Protein AF-A0A2N3HJ67-F1 (afdb_monomer)

Sequence (75 aa):
MGKAINNIAAQDAIILLLVWDPKWRAFLPSGASRKEIEMCFPNWAITHVEPAADKPEAIYKILKANEQWYRLCRK

Radius of gyration: 13.82 Å; Cα contacts (8 Å, |Δi|>4): 114; chains: 1; bounding box: 30×23×36 Å

Secondary structure (DSSP, 8-state):
-HHHHHTTPPTT-EEEEEEE-S---TTS-----HHHHHHH-TTEEEEEEEES-SS--HHHHHTT--EEEEEEEE-

pLDDT: mean 86.8, std 10.07, range [64.88, 97.69]

Nearest PDB structures (foldseek):
  2h11-assembly2_B  TM=6.231E-01  e=1.792E-01  Homo sapiens
  3bgd-assembly2_B  TM=5.895E-01  e=3.770E-01  unclassified
  2xvm-assembly2_B  TM=5.152E-01  e=7.454E-01  Escherichia coli
  7nhn-assembly1_g  TM=3.527E-01  e=3.100E+00  Listeria monocytogenes EGD-e
  7p7r-assembly1_g  TM=3.060E-01  e=9.458E+00  Enterococcus faecalis V583

Foldseek 3Di:
DQVVVVVPDDAFDKDKDWFFDQDDQPPDDRTDDPVRVCVSNVQKDFPDKAFPDPDDDPVCVVSVGRIIITMITGD

Mean predicted aligned error: 5.03 Å

Solvent-accessible surface area (backbone atoms only — not comparable to full-atom values): 4458 Å² total; per-residue (Å²): 110,39,71,64,50,61,75,73,51,59,80,68,35,76,46,82,42,82,39,32,57,66,46,96,50,86,93,49,82,61,34,53,47,71,67,56,48,45,70,46,29,75,61,40,43,80,77,45,77,44,70,69,56,97,72,71,53,76,67,34,65,75,67,65,60,55,40,27,38,35,36,31,33,34,103

Organism: NCBI:txid1909700

Structure (mmCIF, N/CA/C/O backbone):
data_AF-A0A2N3HJ67-F1
#
_entry.id   AF-A0A2N3HJ67-F1
#
loop_
_atom_site.group_PDB
_atom_site.id
_atom_site.type_symbol
_atom_site.label_atom_id
_atom_site.label_alt_id
_atom_site.label_comp_id
_atom_site.label_asym_id
_atom_site.label_entity_id
_atom_site.label_seq_id
_atom_site.pdbx_PDB_ins_code
_atom_site.Cartn_x
_atom_site.Cartn_y
_atom_site.Cartn_z
_atom_site.occupancy
_atom_site.B_iso_or_equiv
_atom_site.auth_seq_id
_atom_site.auth_comp_id
_atom_site.auth_asym_id
_atom_site.auth_atom_id
_atom_site.pdbx_PDB_model_num
ATOM 1 N N . MET A 1 1 ? -1.648 13.10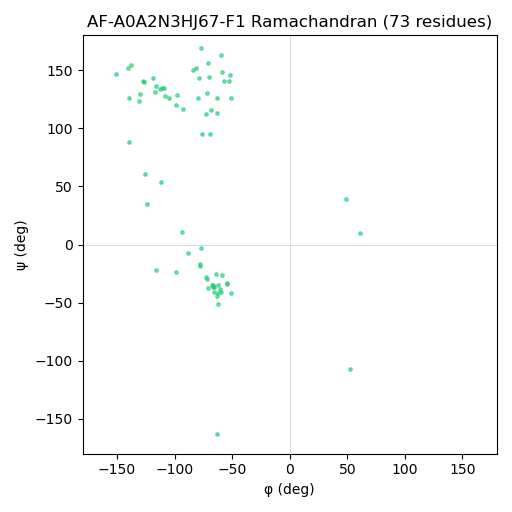2 4.078 1.00 64.88 1 MET A N 1
ATOM 2 C CA . MET A 1 1 ? -2.963 12.731 3.498 1.00 64.88 1 MET A CA 1
ATOM 3 C C . MET A 1 1 ? -3.768 11.769 4.370 1.00 64.88 1 MET A C 1
ATOM 5 O O . MET A 1 1 ? -4.920 12.091 4.627 1.00 64.88 1 MET A O 1
ATOM 9 N N . GLY A 1 2 ? -3.216 10.657 4.881 1.00 76.38 2 GLY A N 1
ATOM 10 C CA . GLY A 1 2 ? -4.014 9.652 5.613 1.00 76.38 2 GLY A CA 1
ATOM 11 C C . GLY A 1 2 ? -4.826 10.185 6.803 1.00 76.38 2 GLY A C 1
ATOM 12 O O . GLY A 1 2 ? -5.960 9.767 6.996 1.00 76.38 2 GLY A O 1
ATOM 13 N N . LYS A 1 3 ? -4.326 11.195 7.532 1.00 82.50 3 LYS A N 1
ATOM 14 C CA . LYS A 1 3 ? -5.076 11.842 8.629 1.00 82.50 3 LYS A CA 1
ATOM 15 C C . LYS A 1 3 ? -6.394 12.489 8.178 1.00 82.50 3 LYS A C 1
ATOM 17 O O . LYS A 1 3 ? -7.371 12.407 8.906 1.00 82.50 3 LYS A O 1
ATOM 22 N N . ALA A 1 4 ? -6.441 13.111 6.999 1.00 87.62 4 ALA A N 1
ATOM 23 C CA . ALA A 1 4 ? -7.679 13.706 6.487 1.00 87.62 4 ALA A CA 1
ATOM 24 C C . ALA A 1 4 ? -8.686 12.622 6.075 1.00 87.62 4 ALA A C 1
ATOM 26 O O . ALA A 1 4 ? -9.873 12.747 6.350 1.00 87.62 4 ALA A O 1
ATOM 27 N N . ILE A 1 5 ? -8.197 11.523 5.492 1.00 90.31 5 ILE A N 1
ATOM 28 C CA . ILE A 1 5 ? -9.038 10.386 5.099 1.00 90.31 5 ILE A CA 1
ATOM 29 C C . ILE A 1 5 ? -9.615 9.681 6.341 1.00 90.31 5 ILE A C 1
ATOM 31 O O . ILE A 1 5 ? -10.781 9.295 6.344 1.00 90.31 5 ILE A O 1
ATOM 35 N N . ASN A 1 6 ? -8.864 9.625 7.449 1.00 89.88 6 ASN A N 1
ATOM 36 C CA . ASN A 1 6 ? -9.370 9.138 8.740 1.00 89.88 6 ASN A CA 1
ATOM 37 C C . ASN A 1 6 ? -10.570 9.935 9.275 1.00 89.88 6 ASN A C 1
ATOM 39 O O . ASN A 1 6 ? -11.357 9.400 10.053 1.00 89.88 6 ASN A O 1
ATOM 43 N N . ASN A 1 7 ? -10.715 11.207 8.905 1.00 90.25 7 ASN A N 1
ATOM 44 C CA . ASN A 1 7 ? -11.817 12.025 9.410 1.00 90.25 7 ASN A CA 1
ATOM 45 C C . ASN A 1 7 ? -13.142 11.727 8.695 1.00 90.25 7 ASN A C 1
ATOM 47 O O . ASN A 1 7 ? -14.192 12.073 9.221 1.00 90.25 7 ASN A O 1
ATOM 51 N N . ILE A 1 8 ? -13.092 11.108 7.510 1.00 92.50 8 ILE A N 1
ATOM 52 C CA . ILE A 1 8 ? -14.271 10.876 6.659 1.00 92.50 8 ILE A CA 1
ATOM 53 C C . ILE A 1 8 ? -14.592 9.394 6.452 1.00 92.50 8 ILE A C 1
ATOM 55 O O . ILE A 1 8 ? -15.720 9.054 6.113 1.00 92.50 8 ILE A O 1
ATOM 59 N N . ALA A 1 9 ? -13.616 8.504 6.630 1.00 94.69 9 ALA A N 1
ATOM 60 C CA . ALA A 1 9 ? -13.822 7.073 6.470 1.00 94.69 9 ALA A CA 1
ATOM 61 C C . ALA A 1 9 ? -14.504 6.471 7.709 1.00 94.69 9 ALA A C 1
ATOM 63 O O . ALA A 1 9 ? -14.189 6.849 8.833 1.00 94.69 9 ALA A O 1
ATOM 64 N N . ALA A 1 10 ? -15.390 5.496 7.533 1.00 94.19 10 ALA A N 1
ATOM 65 C CA . ALA A 1 10 ? -15.857 4.671 8.645 1.00 94.19 10 ALA A CA 1
ATOM 66 C C . ALA A 1 10 ? -14.802 3.617 9.023 1.00 94.19 10 ALA A C 1
ATOM 68 O O . ALA A 1 10 ? -13.838 3.398 8.286 1.00 94.19 10 ALA A O 1
ATOM 69 N N . GLN A 1 11 ? -15.005 2.960 10.163 1.00 93.38 11 GLN A N 1
ATOM 70 C CA . GLN A 1 11 ? -14.323 1.710 10.501 1.00 93.38 11 GLN A CA 1
ATOM 71 C C . GLN A 1 11 ? 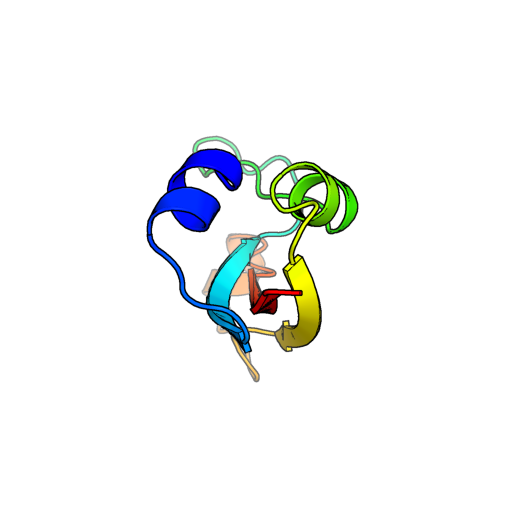-14.481 0.687 9.359 1.00 93.38 11 GLN A C 1
ATOM 73 O O . GLN A 1 11 ? -15.503 0.704 8.674 1.00 93.38 11 GLN A O 1
ATOM 78 N N . ASP A 1 12 ? -13.467 -0.149 9.115 1.00 93.94 12 ASP A N 1
ATOM 79 C CA . ASP A 1 12 ? -13.445 -1.171 8.050 1.00 93.94 12 ASP A CA 1
ATOM 80 C C . ASP A 1 12 ? -13.566 -0.633 6.609 1.00 93.94 12 ASP A C 1
ATOM 82 O O . ASP A 1 12 ? -13.705 -1.395 5.646 1.00 93.94 12 ASP A O 1
ATOM 86 N N . ALA A 1 13 ? -13.478 0.689 6.427 1.00 97.00 13 ALA A N 1
ATOM 87 C CA . ALA A 1 13 ? -13.427 1.292 5.105 1.00 97.00 13 ALA A CA 1
ATOM 88 C C . ALA A 1 13 ? -12.230 0.765 4.305 1.00 97.00 13 ALA A C 1
ATOM 90 O O . ALA A 1 13 ? -11.161 0.484 4.853 1.00 97.00 13 ALA A O 1
ATOM 91 N N . ILE A 1 14 ? -12.407 0.692 2.985 1.00 97.25 14 ILE A N 1
ATOM 92 C CA . ILE A 1 14 ? -11.386 0.226 2.049 1.00 97.25 14 ILE A CA 1
ATOM 93 C C . ILE A 1 14 ? -10.881 1.388 1.198 1.00 97.25 14 ILE A C 1
ATOM 95 O O . ILE A 1 14 ? -11.669 2.160 0.653 1.00 97.25 14 ILE A O 1
ATOM 99 N N . ILE A 1 15 ? -9.561 1.471 1.041 1.00 95.69 15 ILE A N 1
ATOM 100 C CA . ILE A 1 15 ? -8.899 2.317 0.045 1.00 95.69 15 ILE A CA 1
ATOM 101 C C . ILE A 1 15 ? -8.144 1.412 -0.926 1.00 95.69 15 ILE A C 1
ATOM 103 O O . ILE A 1 15 ? -7.440 0.491 -0.506 1.00 95.69 15 ILE A O 1
ATOM 107 N N . LEU A 1 16 ? -8.259 1.718 -2.217 1.00 96.44 16 LEU A N 1
ATOM 108 C CA . LEU A 1 16 ? -7.396 1.180 -3.262 1.00 96.44 16 LEU A CA 1
ATOM 109 C C . LEU A 1 16 ? -6.411 2.268 -3.697 1.00 96.44 16 LEU A C 1
ATOM 111 O O . LEU A 1 16 ? -6.823 3.377 -4.034 1.00 96.44 16 LEU A O 1
ATOM 115 N N . LEU A 1 17 ? -5.116 1.960 -3.671 1.00 94.44 17 LEU A N 1
ATOM 116 C CA . LEU A 1 17 ? -4.055 2.850 -4.145 1.00 94.44 17 LEU A CA 1
ATOM 117 C C . LEU A 1 17 ? -3.339 2.200 -5.323 1.00 94.44 17 LEU A C 1
ATOM 119 O O . LEU A 1 17 ? -2.904 1.058 -5.208 1.00 94.44 17 LEU A O 1
ATOM 123 N N . LEU A 1 18 ? -3.163 2.945 -6.411 1.00 92.75 18 LEU A N 1
ATOM 124 C CA . LEU A 1 18 ? -2.236 2.581 -7.478 1.00 92.75 18 LEU A CA 1
ATOM 125 C C . LEU A 1 18 ? -0.893 3.254 -7.198 1.00 92.75 18 LEU A C 1
ATOM 127 O O . LEU A 1 18 ? -0.820 4.484 -7.153 1.00 92.75 18 LEU A O 1
ATOM 131 N N . VAL A 1 19 ? 0.155 2.465 -6.975 1.00 92.06 19 VAL A N 1
ATOM 132 C CA . VAL A 1 19 ? 1.452 2.978 -6.522 1.00 92.06 19 VAL A CA 1
ATOM 133 C C . VAL A 1 19 ? 2.575 2.434 -7.383 1.00 92.06 19 VAL A C 1
ATOM 135 O O . VAL A 1 19 ? 2.693 1.230 -7.560 1.00 92.06 19 VAL A O 1
ATOM 138 N N . TRP A 1 20 ? 3.435 3.316 -7.882 1.00 89.12 20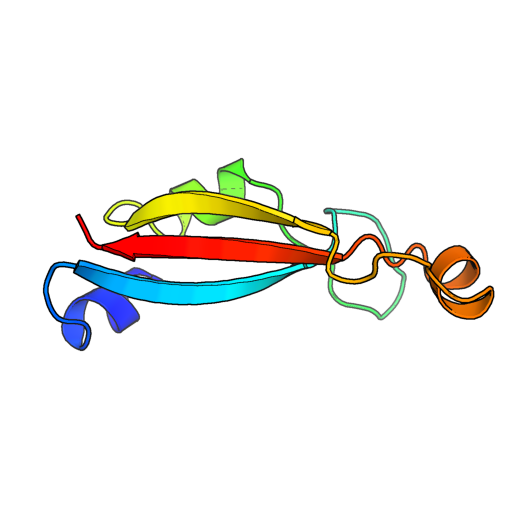 TRP A N 1
ATOM 139 C CA . TRP A 1 20 ? 4.666 2.929 -8.568 1.00 89.12 20 TRP A CA 1
ATOM 140 C C . TRP A 1 20 ? 5.807 2.666 -7.583 1.00 89.12 20 TRP A C 1
ATOM 142 O O . TRP A 1 20 ? 5.891 3.325 -6.547 1.00 89.12 20 TRP A O 1
ATOM 152 N N . ASP A 1 21 ? 6.734 1.774 -7.948 1.00 84.31 21 ASP A N 1
ATOM 153 C CA . ASP A 1 21 ? 8.004 1.629 -7.226 1.00 84.31 21 ASP A CA 1
ATOM 154 C C . ASP A 1 21 ? 8.731 2.987 -7.094 1.00 84.31 21 ASP A C 1
ATOM 156 O O . ASP A 1 21 ? 8.793 3.755 -8.068 1.00 84.31 21 ASP A O 1
ATOM 160 N N . PRO A 1 22 ? 9.363 3.271 -5.941 1.00 81.75 22 PRO A N 1
ATOM 161 C CA . PRO A 1 22 ? 10.175 4.467 -5.755 1.00 81.75 22 PRO A CA 1
ATOM 162 C C . PRO A 1 22 ? 11.451 4.355 -6.601 1.00 81.75 22 PRO A C 1
ATOM 164 O O . PRO A 1 22 ? 12.439 3.726 -6.223 1.00 81.75 22 PRO A O 1
ATOM 167 N N . LYS A 1 23 ? 11.413 4.935 -7.802 1.00 78.88 23 LYS A N 1
ATOM 168 C CA . LYS A 1 23 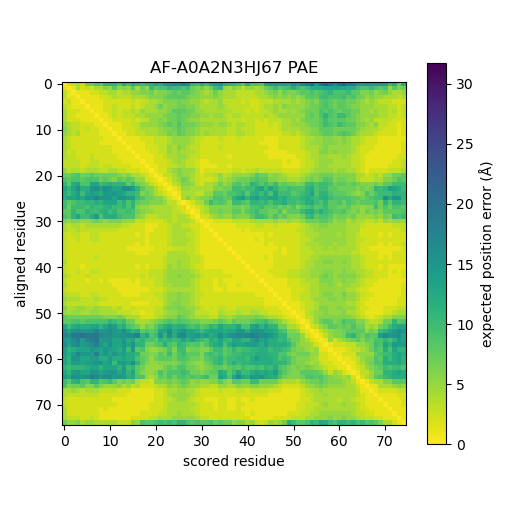? 12.523 4.974 -8.762 1.00 78.88 23 LYS A CA 1
ATOM 169 C C . LYS A 1 23 ? 12.613 6.361 -9.380 1.00 78.88 23 LYS A C 1
ATOM 171 O O . LYS A 1 23 ? 11.615 7.070 -9.490 1.00 78.88 23 LYS A O 1
ATOM 176 N N . TRP A 1 24 ? 13.806 6.727 -9.841 1.00 71.75 24 TRP A N 1
ATOM 177 C CA . TRP A 1 24 ? 13.970 7.922 -10.663 1.00 71.75 24 TRP A CA 1
ATOM 178 C C . TRP A 1 24 ? 13.292 7.704 -12.023 1.00 71.75 24 TRP A C 1
ATOM 180 O O . TRP A 1 24 ? 13.687 6.816 -12.784 1.00 71.75 24 TRP A O 1
ATOM 190 N N . ARG A 1 25 ? 12.249 8.493 -12.310 1.00 73.81 25 ARG A N 1
ATOM 191 C CA . ARG A 1 25 ? 11.444 8.419 -13.543 1.00 73.81 25 ARG A CA 1
ATOM 192 C C . ARG A 1 25 ? 11.397 9.763 -14.284 1.00 73.81 25 ARG A C 1
ATOM 194 O O . ARG A 1 25 ? 10.388 10.105 -14.894 1.00 73.81 25 ARG A O 1
ATOM 201 N N . ALA A 1 26 ? 12.500 10.512 -14.240 1.00 78.00 26 ALA A N 1
ATOM 202 C CA . ALA A 1 26 ? 12.631 11.843 -14.835 1.00 78.00 26 ALA A CA 1
ATOM 203 C C . ALA A 1 26 ? 11.503 12.804 -14.397 1.00 78.00 26 ALA A C 1
ATOM 205 O O . ALA A 1 26 ? 11.509 13.249 -13.255 1.00 78.00 26 ALA A O 1
ATOM 206 N N . PHE A 1 27 ? 10.553 13.116 -15.285 1.00 76.62 27 PHE A N 1
ATOM 207 C CA . PHE A 1 27 ? 9.419 14.015 -15.029 1.00 76.62 27 PHE A CA 1
ATOM 208 C C . PHE A 1 27 ? 8.181 13.309 -14.450 1.00 76.62 27 PHE A C 1
ATOM 210 O O . PHE A 1 27 ? 7.203 13.970 -14.105 1.00 76.62 27 PHE A O 1
ATOM 217 N N . LEU A 1 28 ? 8.186 11.976 -14.374 1.00 75.69 28 LEU A N 1
ATOM 218 C CA . LEU A 1 28 ? 7.080 11.218 -13.795 1.00 75.69 28 LEU A CA 1
ATOM 219 C C . LEU A 1 28 ? 7.190 11.188 -12.265 1.00 75.69 28 LEU A C 1
ATOM 221 O O . LEU A 1 28 ? 8.307 11.207 -11.738 1.00 75.69 28 LEU A O 1
ATOM 225 N N . PRO A 1 29 ? 6.057 11.076 -11.543 1.00 73.75 29 PRO A N 1
ATOM 226 C CA . PRO A 1 29 ? 6.065 10.960 -10.093 1.00 73.75 29 PRO A CA 1
ATOM 227 C C . PRO A 1 29 ? 7.010 9.851 -9.621 1.00 73.75 29 PRO A C 1
ATOM 229 O O . PRO A 1 29 ? 6.905 8.695 -10.049 1.00 73.75 29 PRO A O 1
ATOM 232 N N . SER A 1 30 ? 7.930 10.207 -8.721 1.00 78.62 30 SER A N 1
ATOM 233 C CA . SER A 1 30 ? 8.642 9.230 -7.908 1.00 78.62 30 SER A CA 1
ATOM 234 C C . SER A 1 30 ? 7.583 8.546 -7.054 1.00 78.62 30 SER A C 1
ATOM 236 O O . SER A 1 30 ? 6.921 9.214 -6.261 1.00 78.62 30 SER A O 1
ATOM 238 N N . GLY A 1 31 ? 7.346 7.259 -7.296 1.00 89.00 31 GLY A N 1
ATOM 239 C CA . GLY A 1 31 ? 6.350 6.492 -6.560 1.00 89.00 31 GLY A CA 1
ATOM 240 C C . GLY A 1 31 ? 6.669 6.383 -5.064 1.00 89.00 31 GLY A C 1
ATOM 241 O O . GLY A 1 31 ? 7.490 7.129 -4.537 1.00 89.00 31 GLY A O 1
ATOM 242 N N . ALA A 1 32 ? 6.039 5.447 -4.364 1.00 91.88 32 ALA A N 1
ATOM 243 C CA . ALA A 1 32 ? 6.198 5.317 -2.918 1.00 91.88 32 ALA A CA 1
ATOM 244 C C . ALA A 1 32 ? 6.591 3.893 -2.535 1.00 91.88 32 ALA A 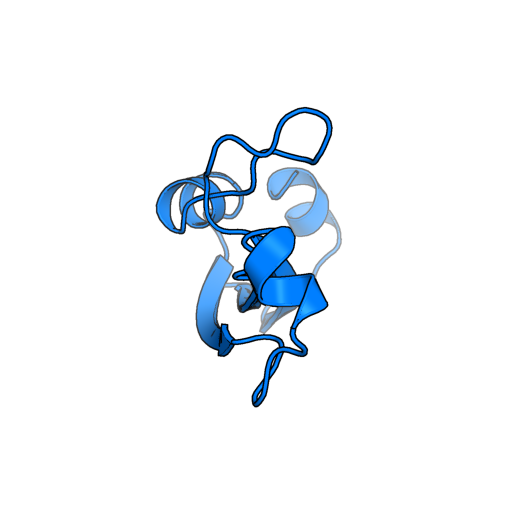C 1
ATOM 246 O O . ALA A 1 32 ? 6.087 2.915 -3.082 1.00 91.88 32 ALA A O 1
ATOM 247 N N . SER A 1 33 ? 7.482 3.774 -1.557 1.00 92.31 33 SER A N 1
ATOM 248 C CA . SER A 1 33 ? 7.762 2.507 -0.891 1.00 92.31 33 SER A CA 1
ATOM 249 C C . SER A 1 33 ? 6.594 2.089 0.004 1.00 92.31 33 SER A C 1
ATOM 251 O O . SER A 1 33 ? 5.862 2.920 0.545 1.00 92.31 33 SER A O 1
ATOM 253 N N . ARG A 1 34 ? 6.483 0.782 0.273 1.00 93.94 34 ARG A N 1
ATOM 254 C CA . ARG A 1 34 ? 5.538 0.248 1.268 1.00 93.94 34 ARG A CA 1
ATOM 255 C C . ARG A 1 34 ? 5.648 0.958 2.622 1.00 93.94 34 ARG A C 1
ATOM 257 O O . ARG A 1 34 ? 4.631 1.290 3.219 1.00 93.94 34 ARG A O 1
ATOM 264 N N . LYS A 1 35 ? 6.874 1.230 3.079 1.00 94.38 35 LYS A N 1
ATOM 265 C CA . LYS A 1 35 ? 7.129 1.921 4.348 1.00 94.38 35 LYS A CA 1
ATOM 266 C C . LYS A 1 35 ? 6.550 3.337 4.344 1.00 94.38 35 LYS A C 1
ATOM 268 O O . LYS A 1 35 ? 5.958 3.755 5.331 1.00 94.38 35 LYS A O 1
ATOM 273 N N . GLU A 1 36 ? 6.692 4.076 3.246 1.00 94.56 36 GLU A N 1
ATOM 274 C CA . GLU A 1 36 ? 6.103 5.416 3.108 1.00 94.56 36 GLU A CA 1
ATOM 275 C C . GLU A 1 36 ? 4.574 5.375 3.103 1.00 94.56 36 GLU A C 1
ATOM 277 O O . GLU A 1 36 ? 3.951 6.240 3.720 1.00 94.56 36 GLU A O 1
ATOM 282 N N . ILE A 1 37 ? 3.969 4.349 2.492 1.00 94.75 37 ILE A N 1
ATOM 283 C CA . ILE A 1 37 ? 2.517 4.122 2.555 1.00 94.75 37 ILE A CA 1
ATOM 284 C C . ILE A 1 37 ? 2.089 3.862 4.004 1.00 94.75 37 ILE A C 1
ATOM 286 O O . ILE A 1 37 ? 1.196 4.540 4.507 1.00 94.75 37 ILE A O 1
ATOM 290 N N . GLU A 1 38 ? 2.743 2.936 4.705 1.00 95.69 38 GLU A N 1
ATOM 291 C CA . GLU A 1 38 ? 2.426 2.604 6.102 1.00 95.69 38 GLU A CA 1
ATOM 292 C C . GLU A 1 38 ? 2.582 3.825 7.028 1.00 95.69 38 GLU A C 1
ATOM 294 O O . GLU A 1 38 ? 1.716 4.082 7.864 1.00 95.69 38 GLU A O 1
ATOM 299 N N . MET A 1 39 ? 3.623 4.643 6.829 1.00 94.50 39 MET A N 1
ATOM 300 C CA . MET A 1 39 ? 3.808 5.904 7.562 1.00 94.50 39 MET A CA 1
ATOM 301 C C . MET A 1 39 ? 2.734 6.950 7.224 1.00 94.50 39 MET A C 1
ATOM 303 O O . MET A 1 39 ? 2.300 7.696 8.102 1.00 94.50 39 MET A O 1
ATOM 307 N N . CYS A 1 40 ? 2.286 7.019 5.967 1.00 94.88 40 CYS A N 1
ATOM 308 C CA . CYS A 1 40 ? 1.229 7.939 5.541 1.00 94.88 40 CYS A CA 1
ATOM 309 C C . CYS A 1 40 ? -0.165 7.533 6.037 1.00 94.88 40 CYS A C 1
ATOM 311 O O . CYS A 1 40 ? -1.017 8.413 6.215 1.00 94.88 40 CYS A O 1
ATOM 313 N N . PHE A 1 41 ? -0.397 6.234 6.249 1.00 95.44 41 PHE A N 1
ATOM 314 C CA . PHE A 1 41 ? -1.678 5.638 6.634 1.00 95.44 41 PHE A CA 1
ATOM 315 C C . PHE A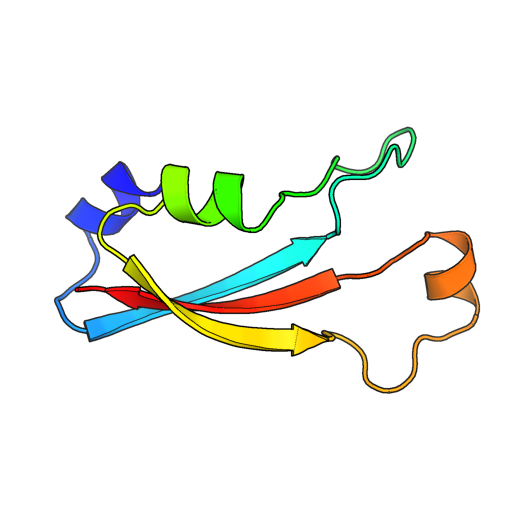 1 41 ? -1.562 4.781 7.915 1.00 95.44 41 PHE A C 1
ATOM 317 O O . PHE A 1 41 ? -1.904 3.600 7.899 1.00 95.44 41 PHE A O 1
ATOM 324 N N . PRO A 1 42 ? -1.156 5.357 9.063 1.00 94.31 42 PRO A N 1
ATOM 325 C CA . PRO A 1 42 ? -0.812 4.581 10.263 1.00 94.31 42 PRO A CA 1
ATOM 326 C C . PRO A 1 42 ? -1.990 3.801 10.878 1.00 94.31 42 PRO A C 1
ATOM 328 O O . PRO A 1 42 ? -1.793 2.766 11.516 1.00 94.31 42 PRO A O 1
ATOM 331 N N . ASN A 1 43 ? -3.224 4.268 10.657 1.00 95.06 43 ASN A N 1
ATOM 332 C CA . ASN A 1 43 ? -4.455 3.634 11.153 1.00 95.06 43 ASN A CA 1
ATOM 333 C C . ASN A 1 43 ? -5.081 2.665 10.139 1.00 95.06 43 ASN A C 1
ATOM 335 O O . ASN A 1 43 ? -6.217 2.237 10.311 1.00 95.06 43 ASN A O 1
ATOM 339 N N . TRP A 1 44 ? -4.368 2.341 9.064 1.00 97.00 44 TRP A N 1
ATOM 340 C CA . TRP A 1 44 ? -4.835 1.424 8.036 1.00 97.00 44 TRP A CA 1
ATOM 341 C C . TRP A 1 44 ? -3.896 0.225 7.966 1.00 97.00 44 TRP A C 1
ATOM 343 O O . TRP A 1 44 ? -2.686 0.338 8.149 1.00 97.00 44 TRP A O 1
ATOM 353 N N . ALA A 1 45 ? -4.459 -0.948 7.725 1.00 97.00 45 ALA A N 1
ATOM 354 C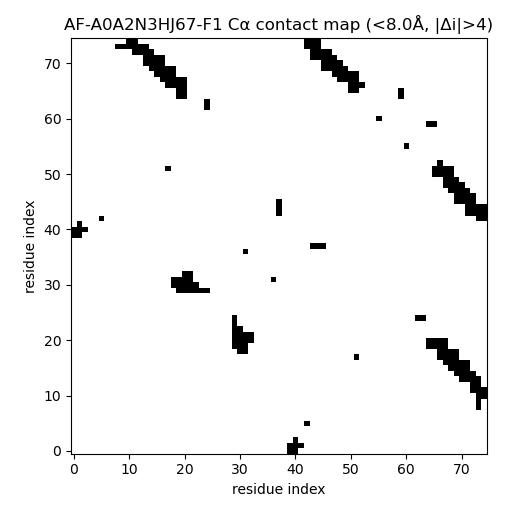 CA . ALA A 1 45 ? -3.724 -2.166 7.448 1.00 97.00 45 ALA A CA 1
ATOM 355 C C . ALA A 1 45 ? -3.664 -2.383 5.936 1.00 97.00 45 ALA A C 1
ATOM 357 O O . ALA A 1 45 ? -4.699 -2.380 5.276 1.00 97.00 45 ALA A O 1
ATOM 358 N N . ILE A 1 46 ? -2.473 -2.616 5.384 1.00 97.44 46 ILE A N 1
ATOM 359 C CA . ILE A 1 46 ? -2.343 -3.130 4.016 1.00 97.44 46 ILE A CA 1
ATOM 360 C C . ILE A 1 46 ? -2.760 -4.602 4.044 1.00 97.44 46 ILE A C 1
ATOM 362 O O . ILE A 1 46 ? -2.075 -5.422 4.654 1.00 97.44 46 ILE A O 1
ATOM 366 N N . THR A 1 47 ? -3.876 -4.935 3.402 1.00 97.69 47 THR A N 1
ATOM 367 C CA . THR A 1 47 ? -4.432 -6.297 3.382 1.00 97.69 47 THR A CA 1
ATOM 368 C C . THR A 1 47 ? -4.086 -7.058 2.111 1.00 97.69 47 THR A C 1
ATOM 370 O O . THR A 1 47 ? -4.112 -8.282 2.116 1.00 97.69 47 THR A O 1
ATOM 373 N N . HIS A 1 48 ? -3.793 -6.353 1.016 1.00 97.00 48 HIS A N 1
ATOM 374 C CA . HIS A 1 48 ? -3.454 -6.968 -0.267 1.00 97.00 48 HIS A CA 1
ATOM 375 C C . HIS A 1 48 ? -2.514 -6.073 -1.067 1.00 97.00 48 HIS A C 1
ATOM 377 O O . HIS A 1 48 ? -2.619 -4.845 -0.986 1.00 97.00 48 HIS A O 1
ATOM 383 N N . VAL A 1 49 ? -1.617 -6.697 -1.830 1.00 96.25 49 VAL A N 1
ATOM 384 C CA . VAL A 1 49 ? -0.742 -6.030 -2.797 1.00 96.25 49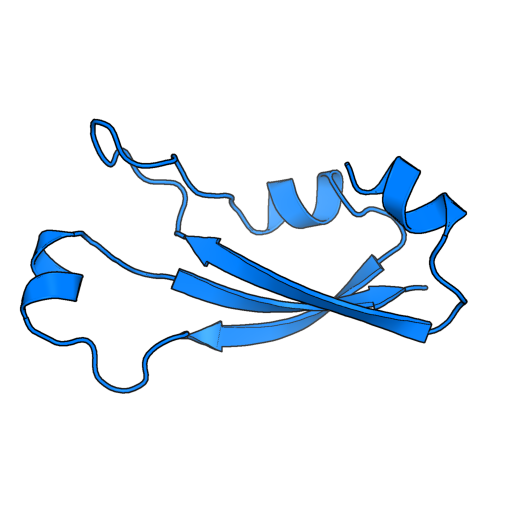 VAL A CA 1
ATOM 385 C C . VAL A 1 49 ? -0.657 -6.903 -4.039 1.00 96.25 49 VAL A C 1
ATOM 387 O O . VAL A 1 49 ? -0.298 -8.075 -3.932 1.00 96.25 49 VAL A O 1
ATOM 390 N N . GLU A 1 50 ? -0.954 -6.338 -5.202 1.00 93.56 50 GLU A N 1
ATOM 391 C CA . GLU A 1 50 ? -0.878 -7.053 -6.477 1.00 93.56 50 GLU A CA 1
ATOM 392 C C . GLU A 1 50 ? -0.323 -6.167 -7.596 1.00 93.56 50 GLU A C 1
ATOM 394 O O . GLU A 1 50 ? -0.476 -4.945 -7.540 1.00 93.56 50 GLU A O 1
ATOM 399 N N . PRO A 1 51 ? 0.340 -6.741 -8.614 1.00 89.69 51 PRO A N 1
ATOM 400 C CA . PRO A 1 51 ? 0.705 -5.999 -9.817 1.00 89.69 51 PRO A CA 1
ATOM 401 C C . PRO A 1 51 ? -0.538 -5.397 -10.484 1.00 89.69 51 PRO A C 1
ATOM 403 O O . PRO A 1 51 ? -1.568 -6.060 -10.562 1.00 89.69 51 PRO A O 1
ATOM 406 N N . ALA A 1 52 ? -0.458 -4.168 -11.002 1.00 86.00 52 ALA A N 1
ATOM 407 C CA . ALA A 1 52 ? -1.613 -3.585 -11.699 1.00 86.00 52 ALA A CA 1
ATOM 408 C C . ALA A 1 52 ? -1.804 -4.107 -13.132 1.00 86.00 52 ALA A C 1
ATOM 410 O O . ALA A 1 52 ? -2.873 -3.925 -13.711 1.00 86.00 52 ALA A O 1
ATOM 411 N N . ALA A 1 53 ? -0.774 -4.734 -13.705 1.00 80.50 53 ALA A N 1
ATOM 412 C CA . ALA A 1 53 ? -0.816 -5.341 -15.025 1.00 80.50 53 ALA A CA 1
ATOM 413 C C . ALA A 1 53 ? -0.252 -6.766 -14.973 1.00 80.50 53 ALA A C 1
ATOM 415 O O . ALA A 1 53 ? 0.910 -6.968 -14.619 1.00 80.50 53 ALA A O 1
ATOM 416 N N . ASP A 1 54 ? -1.052 -7.741 -15.409 1.00 70.56 54 ASP A N 1
ATOM 417 C CA . ASP A 1 54 ? -0.642 -9.151 -15.484 1.00 70.56 54 ASP A CA 1
ATOM 418 C C . ASP A 1 54 ? 0.366 -9.407 -16.616 1.00 70.56 54 ASP A C 1
ATOM 420 O O . ASP A 1 54 ? 1.207 -10.305 -16.542 1.00 70.56 54 ASP A O 1
ATOM 424 N N . LYS A 1 55 ? 0.278 -8.617 -17.695 1.00 70.06 55 LYS A N 1
ATOM 425 C CA . LYS A 1 55 ? 1.159 -8.685 -18.870 1.00 70.06 55 LYS A CA 1
ATOM 426 C C . LYS A 1 55 ? 1.487 -7.270 -19.347 1.00 70.06 55 LYS A C 1
ATOM 428 O O . LYS A 1 55 ? 0.774 -6.742 -20.197 1.00 70.06 55 LYS A O 1
ATOM 433 N N . PRO A 1 56 ? 2.544 -6.639 -18.813 1.00 68.25 56 PRO A N 1
ATOM 434 C CA . PRO A 1 56 ? 2.903 -5.289 -19.216 1.00 68.25 56 PRO A CA 1
ATOM 435 C C . PRO A 1 56 ? 3.276 -5.259 -20.702 1.00 68.25 56 PRO A C 1
ATOM 437 O O . PRO A 1 56 ? 4.151 -6.008 -21.152 1.00 68.25 56 PRO A O 1
ATOM 440 N N . GLU A 1 57 ? 2.625 -4.377 -21.463 1.00 73.69 57 GLU A N 1
ATOM 441 C CA . GLU A 1 57 ? 2.995 -4.096 -22.851 1.00 73.69 57 GLU A CA 1
ATOM 442 C C . GLU A 1 57 ? 4.441 -3.576 -22.931 1.00 73.69 57 GLU A C 1
ATOM 444 O O . GLU A 1 57 ? 5.022 -3.111 -21.946 1.00 73.69 57 GLU A O 1
ATOM 449 N N . ALA A 1 58 ? 5.047 -3.603 -24.121 1.00 75.31 58 ALA A N 1
ATOM 450 C CA . ALA A 1 58 ? 6.429 -3.148 -24.305 1.00 75.31 58 ALA A CA 1
ATOM 451 C C . ALA A 1 58 ? 6.663 -1.708 -23.793 1.00 75.31 58 ALA A C 1
ATOM 453 O O . ALA A 1 58 ? 7.727 -1.419 -23.240 1.00 75.31 58 ALA A O 1
ATOM 454 N N . ILE A 1 59 ? 5.651 -0.835 -23.892 1.00 72.06 59 ILE A N 1
ATOM 455 C CA . ILE A 1 59 ? 5.702 0.547 -23.394 1.00 72.06 59 ILE A CA 1
ATOM 456 C C . ILE A 1 59 ? 5.893 0.618 -21.866 1.00 72.06 59 ILE A C 1
ATOM 458 O O . ILE A 1 59 ? 6.647 1.461 -21.378 1.00 72.06 59 ILE A O 1
ATOM 462 N N . TYR A 1 60 ? 5.318 -0.314 -21.098 1.00 71.06 60 TYR A N 1
ATOM 463 C CA . TYR A 1 60 ? 5.457 -0.357 -19.636 1.00 71.06 60 TYR A CA 1
ATOM 464 C C . TYR A 1 60 ? 6.896 -0.664 -19.214 1.00 71.06 60 TYR A C 1
ATOM 466 O O . TYR A 1 60 ? 7.402 -0.08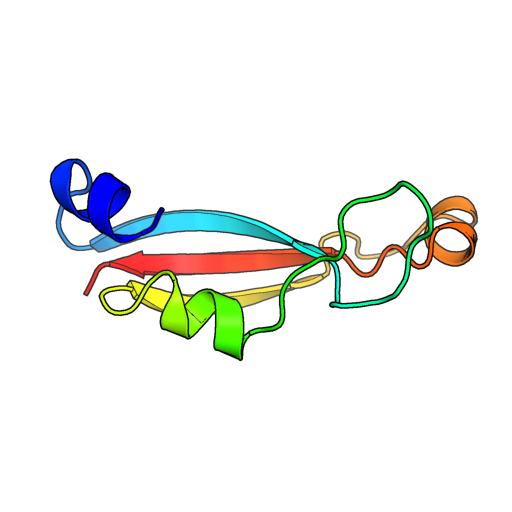4 -18.251 1.00 71.06 60 TYR A O 1
ATOM 474 N N . LYS A 1 61 ? 7.607 -1.502 -19.981 1.00 69.25 61 LYS A N 1
ATOM 475 C CA . LYS A 1 61 ? 9.033 -1.781 -19.743 1.00 69.25 61 LYS A CA 1
ATOM 476 C C . LYS A 1 61 ? 9.901 -0.544 -19.978 1.00 69.25 61 LYS A C 1
ATOM 478 O O . LYS A 1 61 ? 10.795 -0.278 -19.177 1.00 69.25 61 LYS A O 1
ATOM 483 N N . ILE A 1 62 ? 9.607 0.238 -21.021 1.00 73.12 62 ILE A N 1
ATOM 484 C CA . ILE A 1 62 ? 10.310 1.499 -21.326 1.00 73.12 62 ILE A CA 1
ATOM 485 C C . ILE A 1 62 ? 10.096 2.513 -20.196 1.00 73.12 62 ILE A C 1
ATOM 487 O O . ILE A 1 62 ? 11.046 3.131 -19.717 1.00 73.12 62 ILE A O 1
ATOM 491 N N . LEU A 1 63 ? 8.857 2.630 -19.714 1.00 69.44 63 LEU A N 1
ATOM 492 C CA . LEU A 1 63 ? 8.493 3.540 -18.627 1.00 69.44 63 LEU A CA 1
ATOM 493 C C . LEU A 1 63 ? 8.903 3.027 -17.238 1.00 69.44 63 LEU A C 1
ATOM 495 O O . LEU A 1 63 ? 8.686 3.728 -16.243 1.00 69.44 63 LEU A O 1
ATOM 499 N N . LYS A 1 64 ? 9.472 1.816 -17.142 1.00 67.75 64 LYS A N 1
ATOM 500 C CA . LYS A 1 64 ? 9.750 1.111 -15.875 1.00 67.75 64 LYS A CA 1
ATOM 501 C C . LYS A 1 64 ? 8.526 1.114 -14.952 1.00 67.75 64 LYS A C 1
ATOM 503 O O . LYS A 1 64 ? 8.626 1.369 -13.752 1.00 67.75 64 LYS A O 1
ATOM 508 N N . ALA A 1 65 ? 7.362 0.942 -15.564 1.00 70.69 65 ALA A N 1
ATOM 509 C CA . ALA A 1 65 ? 6.062 0.964 -14.933 1.00 70.69 65 ALA A CA 1
ATOM 510 C C . ALA A 1 65 ? 5.860 -0.356 -14.186 1.00 70.69 65 ALA A C 1
ATOM 512 O O . ALA A 1 65 ? 5.538 -1.384 -14.769 1.00 70.69 65 ALA A O 1
ATOM 513 N N . ASN A 1 66 ? 6.181 -0.304 -12.893 1.00 78.69 66 ASN A N 1
ATOM 514 C CA . ASN A 1 66 ? 5.953 -1.359 -11.913 1.00 78.69 66 ASN A CA 1
ATOM 515 C C . ASN A 1 66 ? 4.891 -0.877 -10.920 1.00 78.69 66 ASN A C 1
ATOM 517 O O . ASN A 1 66 ? 5.158 -0.776 -9.722 1.00 78.69 66 ASN A O 1
ATOM 521 N N . GLU A 1 67 ? 3.737 -0.441 -11.413 1.00 87.19 67 GLU A N 1
ATOM 522 C CA . GLU A 1 67 ? 2.647 -0.098 -10.510 1.00 87.19 67 GLU A CA 1
ATOM 523 C C . GLU A 1 67 ? 2.047 -1.336 -9.841 1.00 87.19 67 GLU A C 1
ATOM 525 O O . GLU A 1 67 ? 1.927 -2.418 -10.424 1.00 87.19 67 GLU A O 1
ATOM 530 N N . GLN A 1 68 ? 1.655 -1.142 -8.593 1.00 91.81 68 GLN A N 1
ATOM 531 C CA . GLN A 1 68 ? 0.994 -2.124 -7.761 1.00 91.81 68 GLN A CA 1
ATOM 532 C C . GLN A 1 68 ? -0.291 -1.524 -7.206 1.00 91.81 68 GLN A C 1
ATOM 534 O O . GLN A 1 68 ? -0.324 -0.361 -6.790 1.00 91.81 68 GLN A O 1
ATOM 539 N N . TRP A 1 69 ? -1.340 -2.335 -7.172 1.00 94.88 69 TRP A N 1
ATOM 540 C CA . TRP A 1 69 ? -2.526 -2.058 -6.386 1.00 94.88 69 TRP A CA 1
ATOM 541 C C . TRP A 1 69 ? -2.266 -2.429 -4.935 1.00 94.88 69 TRP A C 1
ATOM 543 O O . TRP A 1 69 ? -1.900 -3.559 -4.624 1.00 94.88 69 TRP A O 1
ATOM 553 N N . TYR A 1 70 ? -2.502 -1.479 -4.039 1.00 97.00 70 TYR A N 1
ATOM 554 C CA . TYR A 1 70 ? -2.548 -1.704 -2.603 1.00 97.00 70 TYR A CA 1
ATOM 555 C C . TYR A 1 70 ? -3.989 -1.598 -2.127 1.00 97.00 70 TYR A C 1
ATOM 557 O O . TYR A 1 70 ? -4.648 -0.582 -2.353 1.00 97.00 70 TYR A O 1
ATOM 565 N N . ARG A 1 71 ? -4.451 -2.616 -1.400 1.00 97.56 71 ARG A N 1
ATOM 566 C CA . ARG A 1 71 ? -5.700 -2.553 -0.639 1.00 97.56 71 ARG A CA 1
ATOM 567 C C . ARG A 1 71 ? -5.384 -2.253 0.815 1.00 97.56 71 ARG A C 1
ATOM 569 O O . ARG A 1 71 ? -4.688 -3.027 1.472 1.00 97.56 71 ARG A O 1
ATOM 576 N N . LEU A 1 72 ? -5.912 -1.142 1.308 1.00 97.62 72 LEU A N 1
ATOM 577 C CA . LEU A 1 72 ? -5.821 -0.742 2.704 1.00 97.62 72 LEU A CA 1
ATOM 578 C C . LEU A 1 72 ? -7.201 -0.873 3.350 1.00 97.62 72 LEU A C 1
ATOM 580 O O . LEU A 1 72 ? -8.189 -0.423 2.777 1.00 97.62 72 LEU A O 1
ATOM 584 N N . CYS A 1 73 ? -7.258 -1.457 4.542 1.00 97.38 73 CYS A N 1
ATOM 585 C CA . CYS A 1 73 ? -8.451 -1.522 5.380 1.00 97.38 73 CYS A CA 1
ATOM 586 C C . CYS A 1 73 ? -8.240 -0.677 6.632 1.00 97.38 73 CYS A C 1
ATOM 588 O O . CYS A 1 73 ? -7.177 -0.757 7.254 1.00 97.38 73 CYS A O 1
ATOM 590 N N . ARG A 1 74 ? -9.219 0.142 7.004 1.00 94.88 74 ARG A N 1
ATOM 591 C CA . ARG A 1 74 ? -9.126 0.930 8.228 1.00 94.88 74 ARG A CA 1
ATOM 592 C C . ARG A 1 74 ? -9.266 0.036 9.460 1.00 94.88 74 ARG A C 1
ATOM 594 O O . ARG A 1 74 ? -10.203 -0.750 9.538 1.00 94.88 74 ARG A O 1
ATOM 601 N N . LYS A 1 75 ? -8.329 0.196 10.395 1.00 90.56 75 LYS A N 1
ATOM 602 C CA . LYS A 1 75 ? -8.355 -0.414 11.727 1.00 90.56 75 LYS A CA 1
ATOM 603 C C . LYS A 1 75 ? -9.173 0.399 12.708 1.00 90.56 75 LYS A C 1
ATOM 605 O O . LYS A 1 75 ? -9.340 1.620 12.483 1.00 90.56 75 LYS A O 1
#